Protein AF-A0A0D9AE23-F1 (afdb_monomer)

Mean predicted aligned error: 12.92 Å

pLDDT: mean 81.3, std 10.27, range [45.5, 92.69]

Structure (mmCIF, N/CA/C/O backbone):
data_AF-A0A0D9AE23-F1
#
_entry.id   AF-A0A0D9AE23-F1
#
loop_
_atom_site.group_PDB
_atom_site.id
_atom_site.type_symbol
_atom_site.label_atom_id
_atom_site.label_alt_id
_atom_site.label_comp_id
_atom_site.label_asym_id
_atom_site.label_entity_id
_atom_site.label_seq_id
_atom_site.pdbx_PDB_ins_code
_atom_site.Cartn_x
_atom_site.Cartn_y
_atom_site.Cartn_z
_atom_site.occupancy
_atom_site.B_iso_or_equiv
_atom_site.auth_seq_id
_atom_site.auth_comp_id
_atom_site.auth_asym_id
_atom_site.auth_atom_id
_atom_site.pdbx_PDB_model_num
ATOM 1 N N . MET A 1 1 ? 31.476 0.620 -28.661 1.00 50.09 1 MET A N 1
ATOM 2 C CA . MET A 1 1 ? 31.417 -0.120 -29.938 1.00 50.09 1 MET A CA 1
ATOM 3 C C . MET A 1 1 ? 31.894 -1.530 -29.654 1.00 50.09 1 MET A C 1
ATOM 5 O O . MET A 1 1 ? 33.029 -1.678 -29.214 1.00 50.09 1 MET A O 1
ATOM 9 N N . CYS A 1 2 ? 31.008 -2.525 -29.733 1.00 58.06 2 CYS A N 1
ATOM 10 C CA . CYS A 1 2 ? 31.355 -3.891 -29.354 1.00 58.06 2 CYS A CA 1
ATOM 11 C C . CYS A 1 2 ? 32.094 -4.591 -30.501 1.00 58.06 2 CYS A C 1
ATOM 13 O O . CYS A 1 2 ? 31.812 -4.333 -31.668 1.00 58.06 2 CYS A O 1
ATOM 15 N N . ILE A 1 3 ? 33.030 -5.489 -30.184 1.00 68.75 3 ILE A N 1
ATOM 16 C CA . ILE A 1 3 ? 33.860 -6.184 -31.187 1.00 68.75 3 ILE A CA 1
ATOM 17 C C . ILE A 1 3 ? 32.984 -6.945 -32.200 1.00 68.75 3 ILE A C 1
ATOM 19 O O . ILE A 1 3 ? 33.300 -6.983 -33.386 1.00 68.75 3 ILE A O 1
ATOM 23 N N . ARG A 1 4 ? 31.841 -7.487 -31.753 1.00 65.56 4 ARG A N 1
ATOM 24 C CA . ARG A 1 4 ? 30.884 -8.194 -32.618 1.00 65.56 4 ARG A CA 1
ATOM 25 C C . ARG A 1 4 ? 30.191 -7.269 -33.625 1.00 65.56 4 ARG A C 1
ATOM 27 O O . ARG A 1 4 ? 30.135 -7.635 -34.793 1.00 65.56 4 ARG A O 1
ATOM 34 N N . ASP A 1 5 ? 29.768 -6.063 -33.233 1.00 60.72 5 ASP A N 1
ATOM 35 C CA . ASP A 1 5 ? 29.151 -5.084 -34.151 1.00 60.72 5 ASP A CA 1
ATOM 36 C C . ASP A 1 5 ? 30.085 -4.775 -35.331 1.00 60.72 5 ASP A C 1
ATOM 38 O O . ASP A 1 5 ? 29.670 -4.751 -36.492 1.00 60.72 5 ASP A O 1
ATOM 42 N N . SER A 1 6 ? 31.373 -4.588 -35.031 1.00 72.06 6 SER A N 1
ATOM 43 C CA . SER A 1 6 ? 32.413 -4.299 -36.020 1.00 72.06 6 SER A CA 1
ATOM 44 C C . SER A 1 6 ? 32.659 -5.473 -36.971 1.00 72.06 6 SER A C 1
ATOM 46 O O . SER A 1 6 ? 32.818 -5.257 -38.172 1.00 72.06 6 SER A O 1
ATOM 48 N N . ILE A 1 7 ? 32.652 -6.711 -36.460 1.00 75.75 7 ILE A N 1
ATOM 49 C CA . ILE A 1 7 ? 32.845 -7.929 -37.264 1.00 75.75 7 ILE A CA 1
ATOM 50 C C . ILE A 1 7 ? 31.689 -8.115 -38.253 1.00 75.75 7 ILE A C 1
ATOM 52 O O . ILE A 1 7 ? 31.931 -8.312 -39.444 1.00 75.75 7 ILE A O 1
ATOM 56 N N . TYR A 1 8 ? 30.439 -8.000 -37.798 1.00 71.00 8 TYR A N 1
ATOM 57 C CA . TYR A 1 8 ? 29.274 -8.186 -38.670 1.00 71.00 8 TYR A CA 1
ATOM 58 C C . TYR A 1 8 ? 29.093 -7.039 -39.669 1.00 71.00 8 TYR A C 1
ATOM 60 O O . TYR A 1 8 ? 28.718 -7.276 -40.817 1.00 71.00 8 TYR A O 1
ATOM 68 N N . THR A 1 9 ? 29.451 -5.808 -39.292 1.00 69.94 9 THR A N 1
ATOM 69 C CA . THR A 1 9 ? 29.467 -4.672 -40.228 1.00 69.94 9 THR A CA 1
ATOM 70 C C . THR A 1 9 ? 30.517 -4.872 -41.327 1.00 69.94 9 THR A C 1
ATOM 72 O O . THR A 1 9 ? 30.229 -4.642 -42.502 1.00 69.94 9 THR A O 1
ATOM 75 N N . ALA A 1 10 ? 31.712 -5.362 -40.979 1.00 74.44 10 ALA A N 1
ATOM 76 C CA . ALA A 1 10 ? 32.752 -5.685 -41.955 1.00 74.44 10 ALA A CA 1
ATOM 77 C C . ALA A 1 10 ? 32.354 -6.866 -42.863 1.00 74.44 10 ALA A C 1
ATOM 7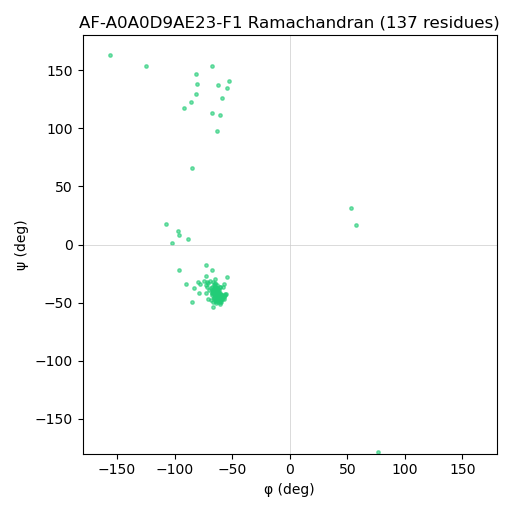9 O O . ALA A 1 10 ? 32.557 -6.808 -44.077 1.00 74.44 10 ALA A O 1
ATOM 80 N N . ALA A 1 11 ? 31.721 -7.904 -42.307 1.00 73.38 11 ALA A N 1
ATOM 81 C CA . ALA A 1 11 ? 31.209 -9.047 -43.064 1.00 73.38 11 ALA A CA 1
ATOM 82 C C . ALA A 1 11 ? 30.081 -8.653 -44.0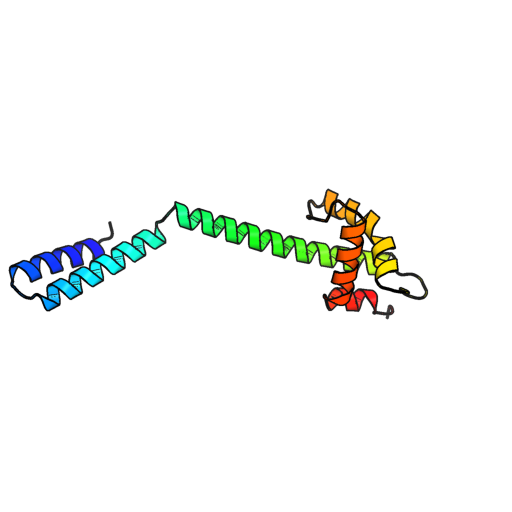37 1.00 73.38 11 ALA A C 1
ATOM 84 O O . ALA A 1 11 ? 30.040 -9.144 -45.170 1.00 73.38 11 ALA A O 1
ATOM 85 N N . ALA A 1 12 ? 29.205 -7.725 -43.640 1.00 67.56 12 ALA A N 1
ATOM 86 C CA . ALA A 1 12 ? 28.182 -7.160 -44.515 1.00 67.56 12 ALA A CA 1
ATOM 87 C C . ALA A 1 12 ? 28.816 -6.373 -45.672 1.00 67.56 12 ALA A C 1
ATOM 89 O O . ALA A 1 12 ? 28.478 -6.606 -46.830 1.00 67.56 12 ALA A O 1
ATOM 90 N N . GLN A 1 13 ? 29.792 -5.503 -45.388 1.00 74.19 13 GLN A N 1
ATOM 91 C CA . GLN A 1 13 ? 30.513 -4.742 -46.418 1.00 74.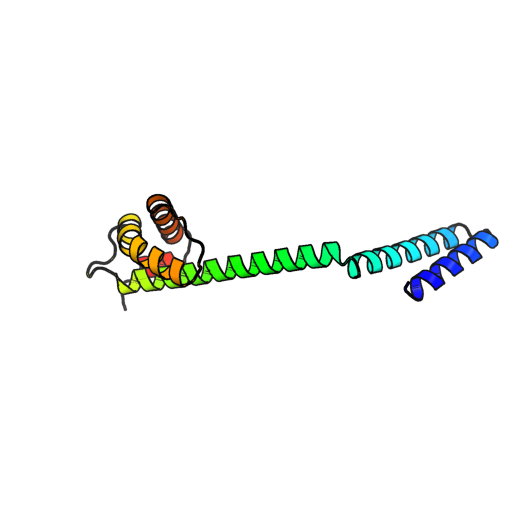19 13 GLN A CA 1
ATOM 92 C C . GLN A 1 13 ? 31.269 -5.647 -47.401 1.00 74.19 13 GLN A C 1
ATOM 94 O O . GLN A 1 13 ? 31.267 -5.383 -48.602 1.00 74.19 13 GLN A O 1
ATOM 99 N N . HIS A 1 14 ? 31.883 -6.725 -46.910 1.00 78.56 14 HIS A N 1
ATOM 100 C CA . HIS A 1 14 ? 32.523 -7.737 -47.747 1.00 78.56 14 HIS A CA 1
ATOM 101 C C . HIS A 1 14 ? 31.497 -8.453 -48.639 1.00 78.56 14 HIS A C 1
ATOM 103 O O . HIS A 1 14 ? 31.683 -8.551 -49.847 1.00 78.56 14 HIS A O 1
ATOM 109 N N . SER A 1 15 ? 30.367 -8.886 -48.079 1.00 73.06 15 SER A N 1
ATOM 110 C CA . SER A 1 15 ? 29.329 -9.613 -48.826 1.00 73.06 15 SER A CA 1
ATOM 111 C C . SER A 1 15 ? 28.630 -8.750 -49.885 1.00 73.06 15 SER A C 1
ATOM 113 O O . SER A 1 15 ? 28.281 -9.262 -50.946 1.00 73.06 15 SER A O 1
ATOM 115 N N . ILE A 1 16 ? 28.489 -7.438 -49.644 1.00 72.31 16 ILE A N 1
ATOM 116 C CA . ILE A 1 16 ? 27.987 -6.465 -50.634 1.00 72.31 16 ILE A CA 1
ATOM 117 C C . ILE A 1 16 ? 28.939 -6.361 -51.830 1.00 72.31 16 ILE A C 1
ATOM 119 O O . ILE A 1 16 ? 28.484 -6.332 -52.970 1.00 72.31 16 ILE A O 1
ATOM 123 N N . LYS A 1 17 ? 30.258 -6.341 -51.588 1.00 75.31 17 LYS A N 1
ATOM 124 C CA . LYS A 1 17 ? 31.275 -6.272 -52.652 1.00 75.31 17 LYS A CA 1
ATOM 125 C C . LYS A 1 17 ? 31.338 -7.530 -53.522 1.00 75.31 17 LYS A C 1
ATOM 127 O O . LYS A 1 17 ? 31.826 -7.451 -54.642 1.00 75.31 17 LYS A O 1
ATOM 132 N N . HIS A 1 18 ? 30.854 -8.663 -53.016 1.00 77.00 18 HIS A N 1
ATOM 133 C CA . HIS A 1 18 ? 30.856 -9.953 -53.711 1.00 77.00 18 HIS A CA 1
ATOM 134 C C . HIS A 1 18 ? 29.459 -10.389 -54.197 1.00 77.00 18 HIS A C 1
ATOM 136 O O . HIS A 1 18 ? 29.257 -11.567 -54.465 1.00 77.00 18 HIS A O 1
ATOM 142 N N . GLU A 1 19 ? 28.495 -9.462 -54.289 1.00 69.31 19 GLU A N 1
ATOM 143 C CA . GLU A 1 19 ? 27.120 -9.690 -54.785 1.00 69.31 19 GLU A CA 1
ATOM 144 C C . GLU A 1 19 ? 26.310 -10.770 -54.031 1.00 69.31 19 GLU A C 1
ATOM 146 O O . GLU A 1 19 ? 25.239 -11.194 -54.463 1.00 69.31 19 GLU A O 1
ATOM 151 N N . LEU A 1 20 ? 26.748 -11.159 -52.830 1.00 74.62 20 LEU A N 1
ATOM 152 C CA . LEU A 1 20 ? 26.050 -12.107 -51.960 1.00 74.62 20 LEU A CA 1
ATOM 153 C C . LEU A 1 20 ? 24.998 -11.370 -51.120 1.00 74.62 20 LEU A C 1
ATOM 155 O O . LEU A 1 20 ? 25.108 -11.262 -49.896 1.00 74.62 20 LEU A O 1
ATOM 159 N N . GLN A 1 21 ? 23.974 -10.837 -51.793 1.00 73.00 21 GLN A N 1
ATOM 160 C CA . GLN A 1 21 ? 22.978 -9.933 -51.204 1.00 73.00 21 GLN A CA 1
ATOM 161 C C . GLN A 1 21 ? 22.285 -10.517 -49.963 1.00 73.00 21 GLN A C 1
ATOM 163 O O . GLN A 1 21 ? 22.162 -9.826 -48.954 1.00 73.00 21 GLN A O 1
ATOM 168 N N . ASN A 1 22 ? 21.900 -11.796 -49.983 1.00 76.25 22 ASN A N 1
ATOM 169 C CA . ASN A 1 22 ? 21.243 -12.438 -48.835 1.00 76.25 22 ASN A CA 1
ATOM 170 C C . ASN A 1 22 ? 22.150 -12.487 -47.593 1.00 76.25 22 ASN A C 1
ATOM 172 O O . ASN A 1 22 ? 21.696 -12.224 -46.480 1.00 76.25 22 ASN A O 1
ATOM 176 N N . ASN A 1 23 ? 23.445 -12.747 -47.785 1.00 72.75 23 ASN A N 1
ATOM 177 C CA . ASN A 1 23 ? 24.420 -12.804 -46.694 1.00 72.75 23 ASN A CA 1
ATOM 178 C C . ASN A 1 23 ? 24.737 -11.404 -46.155 1.00 72.75 23 ASN A C 1
ATOM 180 O O . ASN A 1 23 ? 24.903 -11.223 -44.950 1.00 72.75 23 ASN A O 1
ATOM 184 N N . ALA A 1 24 ? 24.759 -10.400 -47.035 1.00 71.69 24 ALA A N 1
ATOM 185 C CA . ALA A 1 24 ? 24.892 -9.004 -46.641 1.00 71.69 24 ALA A CA 1
ATOM 186 C C . ALA A 1 24 ? 23.720 -8.535 -45.767 1.00 71.69 24 ALA A C 1
ATOM 188 O O . ALA A 1 24 ? 23.941 -7.911 -44.729 1.00 71.69 24 ALA A O 1
ATOM 189 N N . TRP A 1 25 ? 22.482 -8.862 -46.154 1.00 74.75 25 TRP A N 1
ATOM 190 C CA . TRP A 1 25 ? 21.291 -8.520 -45.375 1.00 74.75 25 TRP A CA 1
ATOM 191 C C . TRP A 1 25 ? 21.274 -9.207 -44.010 1.00 74.75 25 TRP A C 1
ATOM 193 O O . TRP A 1 25 ? 21.001 -8.544 -43.009 1.00 74.75 25 TRP A O 1
ATOM 203 N N . ALA A 1 26 ? 21.621 -10.496 -43.956 1.00 79.75 26 ALA A N 1
ATOM 204 C CA . ALA A 1 26 ? 21.714 -11.243 -42.704 1.00 79.75 26 ALA A CA 1
ATOM 205 C C . ALA A 1 26 ? 22.753 -10.630 -41.746 1.00 79.75 26 ALA A C 1
ATOM 207 O O . ALA A 1 26 ? 22.424 -10.310 -40.604 1.00 79.75 26 ALA A O 1
ATOM 208 N N . ALA A 1 27 ? 23.969 -10.361 -42.230 1.00 75.25 27 ALA A N 1
ATOM 209 C CA . ALA A 1 27 ? 25.026 -9.752 -41.421 1.00 75.25 27 ALA A CA 1
ATOM 210 C C . ALA A 1 27 ? 24.664 -8.330 -40.942 1.00 75.25 27 ALA A C 1
ATOM 212 O O . ALA A 1 27 ? 24.991 -7.939 -39.822 1.00 75.25 27 ALA A O 1
ATOM 213 N N . LEU A 1 28 ? 23.946 -7.552 -41.758 1.00 79.19 28 LEU A N 1
ATOM 214 C CA . LEU A 1 28 ? 23.506 -6.201 -41.400 1.00 79.19 28 LEU A CA 1
ATOM 215 C C . LEU A 1 28 ? 22.384 -6.207 -40.348 1.00 79.19 28 LEU A C 1
ATOM 217 O O . LEU A 1 28 ? 22.366 -5.349 -39.464 1.00 79.19 28 LEU A O 1
ATOM 221 N N . LEU A 1 29 ? 21.466 -7.176 -40.414 1.00 80.38 29 LEU A N 1
ATOM 222 C CA . LEU A 1 29 ? 20.460 -7.422 -39.373 1.00 80.38 29 LEU A CA 1
ATOM 223 C C . LEU A 1 29 ? 21.118 -7.788 -38.040 1.00 80.38 29 LEU A C 1
ATOM 225 O O . LEU A 1 29 ? 20.754 -7.231 -37.005 1.00 80.38 29 LEU A O 1
ATOM 229 N N . GLU A 1 30 ? 22.117 -8.667 -38.072 1.00 76.25 30 GLU A N 1
ATOM 230 C CA . GLU A 1 30 ? 22.837 -9.119 -36.880 1.00 76.25 30 GLU A CA 1
ATOM 231 C C . GLU A 1 30 ? 23.650 -7.979 -36.241 1.00 76.25 30 GLU A C 1
ATOM 233 O O . GLU A 1 30 ? 23.571 -7.759 -35.031 1.00 76.25 30 GLU A O 1
ATOM 238 N N . ALA A 1 31 ? 24.315 -7.147 -3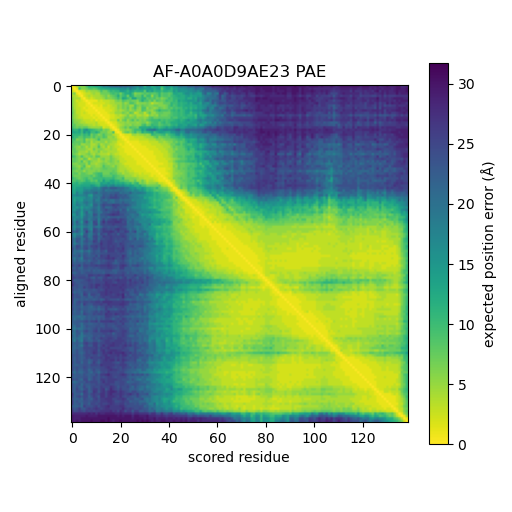7.052 1.00 77.56 31 ALA A N 1
ATOM 239 C CA . ALA A 1 31 ? 24.983 -5.930 -36.585 1.00 77.56 31 ALA A CA 1
ATOM 240 C C . ALA A 1 31 ? 24.005 -4.929 -35.941 1.00 77.56 31 ALA A C 1
ATOM 242 O O . ALA A 1 31 ? 24.289 -4.368 -34.883 1.00 77.56 31 ALA A O 1
ATOM 243 N N . LYS A 1 32 ? 22.826 -4.716 -36.545 1.00 77.31 32 LYS A N 1
ATOM 244 C CA . LYS A 1 32 ? 21.790 -3.836 -35.976 1.00 77.31 32 LYS A CA 1
ATOM 245 C C . LYS A 1 32 ? 21.221 -4.379 -34.670 1.00 77.31 32 LYS A C 1
ATOM 247 O O . LYS A 1 32 ? 20.961 -3.594 -33.761 1.00 77.31 32 LYS A O 1
ATOM 252 N N . HIS A 1 33 ? 21.030 -5.692 -34.573 1.00 79.56 33 HIS A N 1
ATOM 253 C CA . HIS A 1 33 ? 20.545 -6.338 -33.360 1.00 79.56 33 HIS A CA 1
ATOM 254 C C . HIS A 1 33 ? 21.504 -6.107 -32.189 1.00 79.56 33 HIS A C 1
ATOM 256 O O . HIS A 1 33 ? 21.079 -5.620 -31.141 1.00 79.56 33 HIS A O 1
ATOM 262 N N . TYR A 1 34 ? 22.798 -6.380 -32.376 1.00 76.19 34 TYR A N 1
ATOM 263 C CA . TYR A 1 34 ? 23.787 -6.177 -31.320 1.00 76.19 34 TYR A CA 1
ATOM 264 C C . TYR A 1 34 ? 23.993 -4.698 -30.980 1.00 76.19 34 TYR A C 1
ATOM 266 O O . TYR A 1 34 ? 24.066 -4.358 -29.797 1.00 76.19 34 TYR A O 1
ATOM 274 N N . LEU A 1 35 ? 23.948 -3.804 -31.973 1.00 76.81 35 LEU A N 1
ATOM 275 C CA . LEU A 1 35 ? 23.974 -2.362 -31.736 1.00 76.81 35 LEU A CA 1
ATOM 276 C C . LEU A 1 35 ? 22.783 -1.905 -30.881 1.00 76.81 35 LEU A C 1
ATOM 278 O O . LEU A 1 35 ? 22.971 -1.159 -29.923 1.00 76.81 35 LEU A O 1
ATOM 282 N N . ALA A 1 36 ? 21.566 -2.360 -31.195 1.00 73.12 36 ALA A N 1
ATOM 283 C CA . ALA A 1 36 ? 20.360 -2.022 -30.440 1.00 73.12 36 ALA A CA 1
ATOM 284 C C . ALA A 1 36 ? 20.369 -2.633 -29.032 1.00 73.12 36 ALA A C 1
ATOM 286 O O . ALA A 1 36 ? 19.988 -1.968 -28.072 1.00 73.12 36 ALA A O 1
ATOM 287 N N . TYR A 1 37 ? 20.848 -3.869 -28.889 1.00 75.88 37 TYR A N 1
ATOM 288 C CA . TYR A 1 37 ? 21.011 -4.536 -27.599 1.00 75.88 37 TYR A CA 1
ATOM 289 C C . TYR A 1 37 ? 22.007 -3.787 -26.706 1.00 75.88 37 TYR A C 1
ATOM 291 O O . TYR A 1 37 ? 21.707 -3.484 -25.552 1.00 75.88 37 TYR A O 1
ATOM 299 N N . HIS A 1 38 ? 23.164 -3.401 -27.250 1.00 69.94 38 HIS A N 1
ATOM 300 C CA . HIS A 1 38 ? 24.135 -2.584 -26.530 1.00 69.94 38 HIS A CA 1
ATOM 301 C C . HIS A 1 38 ? 23.601 -1.191 -26.222 1.00 69.94 38 HIS A C 1
ATOM 303 O O . HIS A 1 38 ? 23.788 -0.723 -25.102 1.00 69.94 38 HIS A O 1
ATOM 309 N N . ALA A 1 39 ? 22.914 -0.542 -27.162 1.00 70.25 39 ALA A N 1
ATOM 310 C CA . ALA A 1 39 ? 22.279 0.747 -26.919 1.00 70.25 39 ALA A CA 1
ATOM 311 C C . ALA A 1 39 ? 21.234 0.649 -25.799 1.00 70.25 39 ALA A C 1
ATOM 313 O O . ALA A 1 39 ? 21.246 1.482 -24.906 1.00 70.25 39 ALA A O 1
ATOM 314 N N . GLY A 1 40 ? 20.406 -0.399 -25.772 1.00 66.38 40 GLY A N 1
ATOM 315 C CA . GLY A 1 40 ? 19.432 -0.638 -24.703 1.00 66.38 40 GLY A CA 1
ATOM 316 C C . GLY A 1 40 ? 20.070 -0.938 -23.343 1.00 66.38 40 GLY A C 1
ATOM 317 O O . GLY A 1 40 ? 19.589 -0.453 -22.323 1.00 66.38 40 GLY A O 1
ATOM 318 N N . LEU A 1 41 ? 21.179 -1.685 -23.316 1.00 65.81 41 LEU A N 1
ATO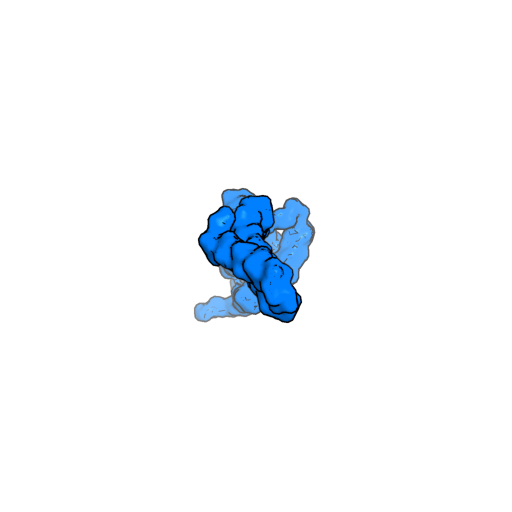M 319 C CA . LEU A 1 41 ? 21.935 -1.969 -22.088 1.00 65.81 41 LEU A CA 1
ATOM 320 C C . LEU A 1 41 ? 22.707 -0.760 -21.558 1.00 65.81 41 LEU A C 1
ATOM 322 O O . LEU A 1 41 ? 22.921 -0.640 -20.355 1.00 65.81 41 LEU A O 1
ATOM 326 N N . THR A 1 42 ? 23.174 0.105 -22.455 1.00 65.69 42 THR A N 1
ATOM 327 C CA . THR A 1 42 ? 24.014 1.254 -22.106 1.00 65.69 42 THR A CA 1
ATOM 328 C C . THR A 1 42 ? 23.252 2.566 -22.084 1.00 65.69 42 THR A C 1
ATOM 330 O O . THR A 1 42 ? 23.880 3.573 -21.780 1.00 65.69 42 THR A O 1
ATOM 333 N N . ASP A 1 43 ? 21.937 2.571 -22.350 1.00 64.19 43 ASP A N 1
ATOM 334 C CA . ASP A 1 43 ? 21.092 3.763 -22.290 1.00 64.19 43 ASP A CA 1
ATOM 335 C C . ASP A 1 43 ? 21.055 4.301 -20.850 1.00 64.19 43 ASP A C 1
ATOM 337 O O . ASP A 1 43 ? 20.266 3.840 -20.012 1.00 64.19 43 ASP A O 1
ATOM 341 N N . PRO A 1 44 ? 21.875 5.315 -20.522 1.00 60.66 44 PRO A N 1
ATOM 342 C CA . PRO A 1 44 ? 22.021 5.773 -19.150 1.00 60.66 44 PRO A CA 1
ATOM 343 C C . PRO A 1 44 ? 20.776 6.542 -18.699 1.00 60.66 44 PRO A C 1
ATOM 345 O O . PRO A 1 44 ? 20.581 6.769 -17.503 1.00 60.66 44 PRO A O 1
ATOM 348 N N . ILE A 1 45 ? 19.951 6.994 -19.649 1.00 61.78 45 ILE A N 1
ATOM 349 C CA . ILE A 1 45 ? 18.778 7.827 -19.413 1.00 61.78 45 ILE A CA 1
ATOM 350 C C . ILE A 1 45 ? 17.598 6.927 -19.056 1.00 61.78 45 ILE A C 1
ATOM 352 O O . ILE A 1 45 ? 16.939 7.153 -18.036 1.00 61.78 45 ILE A O 1
ATOM 356 N N . ASN A 1 46 ? 17.353 5.886 -19.850 1.00 61.50 46 ASN A N 1
ATOM 357 C CA . ASN A 1 46 ? 16.257 4.954 -19.600 1.00 61.50 46 ASN A CA 1
ATOM 358 C C . ASN A 1 46 ? 16.554 3.998 -18.437 1.00 61.50 46 ASN A C 1
ATOM 360 O O . ASN A 1 46 ? 15.640 3.695 -17.662 1.00 61.50 46 ASN A O 1
ATOM 364 N N . HIS A 1 47 ? 17.819 3.625 -18.212 1.00 65.12 47 HIS A N 1
ATOM 365 C CA . HIS A 1 47 ? 18.211 2.831 -17.043 1.00 65.12 47 HIS A CA 1
ATOM 366 C C . HIS A 1 47 ? 17.922 3.575 -15.730 1.00 65.12 47 HIS A C 1
ATOM 368 O O . HIS A 1 47 ? 17.207 3.066 -14.868 1.00 65.12 47 HIS A O 1
ATOM 374 N N . LYS A 1 48 ? 18.348 4.843 -15.615 1.00 68.12 48 LYS A N 1
ATOM 375 C CA . LYS A 1 48 ? 18.095 5.670 -14.419 1.00 68.12 48 LYS A CA 1
ATOM 376 C C . LYS A 1 48 ? 16.608 5.920 -14.170 1.00 68.12 48 LYS A C 1
ATOM 378 O O . LYS A 1 48 ? 16.180 5.966 -13.018 1.00 68.12 48 LYS A O 1
ATOM 383 N N . LYS A 1 49 ? 15.806 6.110 -15.225 1.00 73.00 49 LYS A N 1
ATOM 384 C CA . LYS A 1 49 ? 14.343 6.242 -15.093 1.00 73.00 49 LYS A CA 1
ATOM 385 C C . LYS A 1 49 ? 13.723 4.957 -14.546 1.00 73.00 49 LYS A C 1
ATOM 387 O O . LYS A 1 49 ? 12.920 5.023 -13.618 1.00 73.00 49 LYS A O 1
ATOM 392 N N . THR A 1 50 ? 14.141 3.810 -15.075 1.00 73.06 50 THR A N 1
ATOM 393 C CA . THR A 1 50 ? 13.649 2.493 -14.653 1.00 73.06 50 THR A CA 1
ATOM 394 C C . THR A 1 50 ? 14.046 2.185 -13.211 1.00 73.06 50 THR A C 1
ATOM 396 O O . THR A 1 50 ? 13.192 1.813 -12.411 1.00 73.06 50 THR A O 1
ATOM 399 N N . GLU A 1 51 ? 15.298 2.432 -12.824 1.00 76.25 51 GLU A N 1
ATOM 400 C CA . GLU A 1 51 ? 15.768 2.270 -11.442 1.00 76.25 51 GLU A CA 1
ATOM 401 C C . GLU A 1 51 ? 15.008 3.163 -10.456 1.00 76.25 51 GLU A C 1
ATOM 403 O O . GLU A 1 51 ? 14.611 2.711 -9.381 1.00 76.25 51 GLU A O 1
ATOM 408 N N . ARG A 1 52 ? 14.758 4.431 -10.813 1.00 74.88 52 ARG A N 1
ATOM 409 C CA . ARG A 1 52 ? 13.962 5.347 -9.979 1.00 74.88 52 ARG A CA 1
ATOM 410 C C . ARG A 1 52 ? 12.526 4.859 -9.824 1.00 74.88 52 ARG A C 1
ATOM 412 O O . ARG A 1 52 ? 12.006 4.882 -8.710 1.00 74.88 52 ARG A O 1
ATOM 419 N N . ALA A 1 53 ? 11.907 4.390 -10.907 1.00 78.44 53 ALA A N 1
ATOM 420 C CA . ALA A 1 53 ? 10.563 3.820 -10.868 1.00 78.44 53 ALA A CA 1
ATOM 421 C C . ALA A 1 53 ? 10.512 2.563 -9.982 1.00 78.44 53 ALA A C 1
ATOM 423 O O . ALA A 1 53 ? 9.635 2.449 -9.128 1.00 78.44 53 ALA A O 1
ATOM 424 N N . GLN A 1 54 ? 11.494 1.665 -10.107 1.00 81.31 54 GLN A N 1
ATOM 425 C CA . GLN A 1 54 ? 11.613 0.479 -9.255 1.00 81.31 54 GLN A CA 1
ATOM 426 C C . GLN A 1 54 ? 11.816 0.848 -7.782 1.00 81.31 54 GLN A C 1
ATOM 428 O O . GLN A 1 54 ? 11.160 0.275 -6.913 1.00 81.31 54 GLN A O 1
ATOM 433 N N . LYS A 1 55 ? 12.681 1.826 -7.485 1.00 84.75 55 LYS A N 1
ATOM 434 C CA . LYS A 1 55 ? 12.908 2.312 -6.117 1.00 84.75 55 LYS A CA 1
ATOM 435 C C . LYS A 1 55 ? 11.630 2.901 -5.515 1.00 84.75 55 LYS A C 1
ATOM 437 O O . LYS A 1 55 ? 11.286 2.560 -4.388 1.00 84.75 55 LYS A O 1
ATOM 442 N N . GLY A 1 56 ? 10.905 3.725 -6.273 1.00 83.19 56 GLY A N 1
ATOM 443 C CA . GLY A 1 56 ? 9.623 4.290 -5.845 1.00 83.19 56 GLY A CA 1
ATOM 444 C C . GLY A 1 56 ? 8.556 3.218 -5.606 1.00 83.19 56 GLY A C 1
ATOM 445 O O . GLY A 1 56 ? 7.867 3.254 -4.590 1.00 83.19 56 GLY A O 1
ATOM 446 N N . GLY A 1 57 ? 8.466 2.222 -6.493 1.00 85.50 57 GLY A N 1
ATOM 447 C CA . GLY A 1 57 ? 7.556 1.086 -6.338 1.00 85.50 57 GLY A CA 1
ATOM 448 C C . GLY A 1 57 ? 7.854 0.255 -5.089 1.00 85.50 57 GLY A C 1
ATOM 449 O O . GLY A 1 57 ? 6.943 -0.033 -4.315 1.00 85.50 57 GLY A O 1
ATOM 450 N N . ARG A 1 58 ? 9.133 -0.062 -4.843 1.00 87.56 58 ARG A N 1
ATOM 451 C CA . ARG A 1 58 ? 9.571 -0.774 -3.630 1.00 87.56 58 ARG A CA 1
ATOM 452 C C . ARG A 1 58 ? 9.261 0.017 -2.363 1.00 87.56 58 ARG A C 1
ATOM 454 O O . ARG A 1 58 ? 8.708 -0.552 -1.429 1.00 87.56 58 ARG A O 1
ATOM 461 N N . GLN A 1 59 ? 9.548 1.320 -2.349 1.00 88.38 59 GLN A N 1
ATOM 462 C CA . GLN A 1 59 ? 9.226 2.172 -1.202 1.00 88.38 59 GLN A CA 1
ATOM 463 C C . GLN A 1 59 ? 7.717 2.217 -0.944 1.00 88.38 59 GLN A C 1
ATOM 465 O O . GLN A 1 59 ? 7.285 2.116 0.197 1.00 88.38 59 GLN A O 1
ATOM 470 N N . LYS A 1 60 ? 6.898 2.322 -1.996 1.00 85.81 60 LYS A N 1
ATOM 471 C CA . LYS A 1 60 ? 5.437 2.324 -1.861 1.00 85.81 60 LYS A CA 1
ATOM 472 C C . LYS A 1 60 ? 4.920 1.014 -1.262 1.00 85.81 60 LYS A C 1
ATOM 474 O O . LYS A 1 60 ? 4.050 1.057 -0.398 1.00 85.81 60 LYS A O 1
ATOM 479 N N . ALA A 1 61 ? 5.458 -0.125 -1.699 1.00 87.50 61 ALA A N 1
ATOM 480 C CA . ALA A 1 61 ? 5.110 -1.429 -1.140 1.00 87.50 61 ALA A CA 1
ATOM 481 C C . ALA A 1 61 ? 5.527 -1.545 0.335 1.00 87.50 61 ALA A C 1
ATOM 483 O O . ALA A 1 61 ? 4.733 -1.981 1.161 1.00 87.50 61 ALA A O 1
ATOM 484 N N . GLN A 1 62 ? 6.733 -1.084 0.678 1.00 90.75 62 GLN A N 1
ATOM 485 C CA . GLN A 1 62 ? 7.217 -1.072 2.058 1.00 90.75 62 GLN A CA 1
ATOM 486 C C . GLN A 1 62 ? 6.333 -0.203 2.964 1.00 90.75 62 GLN A C 1
ATOM 488 O O . GLN A 1 62 ? 5.889 -0.664 4.011 1.00 90.75 62 GLN A O 1
ATOM 493 N N . ASN A 1 63 ? 6.003 1.014 2.525 1.00 89.31 63 ASN A N 1
ATOM 494 C CA . ASN A 1 63 ? 5.130 1.923 3.267 1.00 89.31 63 ASN A CA 1
ATOM 495 C C . ASN A 1 63 ? 3.732 1.322 3.492 1.00 89.31 63 ASN A C 1
ATOM 497 O O . ASN A 1 63 ? 3.130 1.550 4.538 1.00 89.31 63 ASN A O 1
ATOM 501 N N . ALA A 1 64 ? 3.204 0.568 2.521 1.00 87.62 64 ALA A N 1
ATOM 502 C CA . ALA A 1 64 ? 1.925 -0.123 2.671 1.00 87.62 64 ALA A CA 1
ATOM 503 C C . ALA A 1 64 ? 1.999 -1.218 3.747 1.00 87.62 64 ALA A C 1
ATOM 505 O O . ALA A 1 64 ? 1.149 -1.253 4.632 1.00 87.62 64 ALA A O 1
ATOM 506 N N . LEU A 1 65 ? 3.052 -2.041 3.733 1.00 89.94 65 LEU A N 1
ATOM 507 C CA . LEU A 1 65 ? 3.268 -3.084 4.742 1.00 89.94 65 LEU A CA 1
ATOM 508 C C . LEU A 1 65 ? 3.456 -2.509 6.152 1.00 89.94 65 LEU A C 1
ATOM 510 O O . LEU A 1 65 ? 2.964 -3.070 7.129 1.00 89.94 65 LEU A O 1
ATOM 514 N N . GLU A 1 66 ? 4.181 -1.399 6.279 1.00 90.69 66 GLU A N 1
ATOM 515 C CA . GLU A 1 66 ? 4.373 -0.721 7.565 1.00 90.69 66 GLU A CA 1
ATOM 516 C C . GLU A 1 66 ? 3.071 -0.119 8.088 1.00 90.69 66 GLU A C 1
ATOM 518 O O . GLU A 1 66 ? 2.749 -0.288 9.266 1.00 90.69 66 GLU A O 1
ATOM 523 N N . LEU A 1 67 ? 2.281 0.503 7.209 1.00 89.75 67 LEU A N 1
ATOM 524 C CA . LEU A 1 67 ? 0.957 1.007 7.556 1.00 89.75 67 LEU A CA 1
ATOM 525 C C . LEU A 1 67 ? 0.048 -0.124 8.054 1.00 89.75 67 LEU A C 1
ATOM 527 O O . LEU A 1 67 ? -0.581 0.019 9.096 1.00 89.75 67 LEU A O 1
ATOM 531 N N . GLU A 1 68 ? 0.009 -1.257 7.355 1.00 90.81 68 GLU A N 1
ATOM 532 C CA . GLU A 1 68 ? -0.790 -2.422 7.754 1.00 90.81 68 GLU A CA 1
ATOM 533 C C . GLU A 1 68 ? -0.396 -2.942 9.140 1.00 90.81 68 GLU A C 1
ATOM 535 O O . GLU A 1 68 ? -1.258 -3.143 9.999 1.00 90.81 68 GLU A O 1
ATOM 540 N N . LYS A 1 69 ? 0.908 -3.089 9.404 1.00 91.25 69 LYS A N 1
ATOM 541 C CA . LYS A 1 69 ? 1.412 -3.507 10.722 1.00 91.25 69 LYS A CA 1
ATOM 542 C C . LYS A 1 69 ? 1.018 -2.533 11.828 1.00 91.25 69 LYS A C 1
ATOM 544 O O . LYS A 1 69 ? 0.633 -2.969 12.915 1.00 91.25 69 LYS A O 1
ATOM 549 N N . LEU A 1 70 ? 1.099 -1.229 11.566 1.00 91.00 70 LEU A N 1
ATOM 550 C CA . LEU A 1 70 ? 0.687 -0.198 12.519 1.00 91.00 70 LEU A CA 1
ATOM 551 C C . LEU A 1 70 ? -0.812 -0.269 12.811 1.00 91.00 70 LEU A C 1
ATOM 553 O O . LEU A 1 70 ? -1.203 -0.238 13.977 1.00 91.00 70 LEU A O 1
ATOM 557 N N . VAL A 1 71 ? -1.644 -0.427 11.778 1.00 91.69 71 VAL A N 1
ATOM 558 C CA . VAL A 1 71 ? -3.099 -0.577 11.931 1.00 91.69 71 VAL A CA 1
ATOM 559 C C . VAL A 1 71 ? -3.425 -1.800 12.784 1.00 91.69 71 VAL A C 1
ATOM 561 O O . VAL A 1 71 ? -4.164 -1.673 13.756 1.00 91.69 71 VAL A O 1
ATOM 564 N N . ILE A 1 72 ? -2.836 -2.959 12.476 1.00 91.75 72 ILE A N 1
ATOM 565 C CA . ILE A 1 72 ? -3.024 -4.196 13.250 1.00 91.75 72 ILE A CA 1
ATOM 566 C C . ILE A 1 72 ? -2.631 -3.980 14.716 1.00 91.75 72 ILE A C 1
ATOM 568 O O . ILE A 1 72 ? -3.392 -4.310 15.623 1.00 91.75 72 ILE A O 1
ATOM 572 N N . THR A 1 73 ? -1.472 -3.365 14.956 1.00 91.19 73 THR A N 1
ATOM 573 C CA . THR A 1 73 ? -0.969 -3.107 16.312 1.00 91.19 73 THR A CA 1
ATOM 574 C C . THR A 1 73 ? -1.916 -2.200 17.100 1.00 91.19 73 THR A C 1
ATOM 576 O O . THR A 1 73 ? -2.215 -2.477 18.262 1.00 91.19 73 THR A O 1
ATOM 579 N N . LEU A 1 74 ? -2.424 -1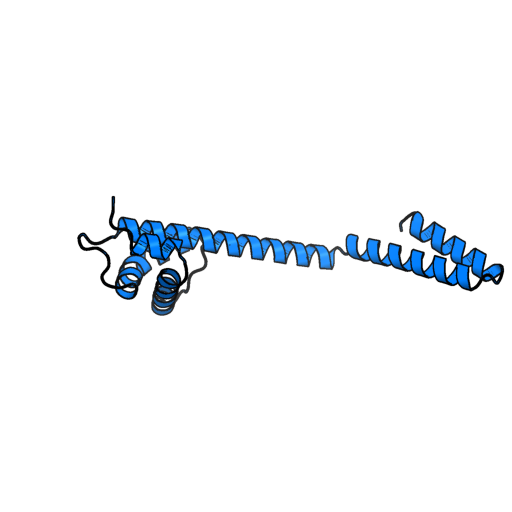.131 16.479 1.00 91.06 74 LEU A N 1
ATOM 580 C CA . LEU A 1 74 ? -3.354 -0.203 17.123 1.00 91.06 74 LEU A CA 1
ATOM 581 C C . LEU A 1 74 ? -4.731 -0.829 17.365 1.00 91.06 74 LEU A C 1
ATOM 583 O O . LEU A 1 74 ? -5.308 -0.608 18.431 1.00 91.06 74 LEU A O 1
ATOM 587 N N . LEU A 1 75 ? -5.236 -1.635 16.427 1.00 89.75 75 LEU A N 1
ATOM 588 C CA . LEU A 1 75 ? -6.498 -2.362 16.583 1.00 89.75 75 LEU A CA 1
ATOM 589 C C . LEU A 1 75 ? -6.451 -3.349 17.750 1.00 89.75 75 LEU A C 1
ATOM 591 O O . LEU A 1 75 ? -7.428 -3.440 18.495 1.00 89.75 75 LEU A O 1
ATOM 595 N N . SER A 1 76 ? -5.325 -4.040 17.940 1.00 88.12 76 SER A N 1
ATOM 596 C CA . SER A 1 76 ? -5.127 -4.934 19.084 1.00 88.12 76 SER A CA 1
ATOM 597 C C . SER A 1 76 ? -4.959 -4.152 20.390 1.00 88.12 76 SER A C 1
ATOM 599 O O . SER A 1 76 ? -5.642 -4.433 21.370 1.00 88.12 76 SER A O 1
ATOM 601 N N . LYS A 1 77 ? -4.115 -3.110 20.405 1.00 88.50 77 LYS A N 1
ATOM 602 C CA . LYS A 1 77 ? -3.817 -2.310 21.609 1.00 88.50 77 LYS A CA 1
ATOM 603 C C . LYS A 1 77 ? -5.043 -1.578 22.166 1.00 88.50 77 LYS A C 1
ATOM 605 O O . LYS A 1 77 ? -5.187 -1.463 23.380 1.00 88.50 77 LYS A O 1
ATOM 610 N N . LYS A 1 78 ? -5.904 -1.045 21.295 1.00 87.62 78 LYS A N 1
ATOM 611 C CA . LYS A 1 78 ? -7.096 -0.267 21.680 1.00 87.62 78 LYS A CA 1
ATOM 612 C C . LYS A 1 78 ? -8.385 -1.087 21.702 1.00 87.62 78 LYS A C 1
ATOM 614 O O . LYS A 1 78 ? -9.467 -0.507 21.799 1.00 87.62 78 LYS A O 1
ATOM 619 N N . ARG A 1 79 ? -8.294 -2.417 21.616 1.00 84.62 79 ARG A N 1
ATOM 620 C CA . ARG A 1 79 ? -9.470 -3.284 21.549 1.00 84.62 79 ARG A CA 1
ATOM 621 C C . ARG A 1 79 ? -10.364 -3.088 22.788 1.00 84.62 79 ARG A C 1
ATOM 623 O O . ARG A 1 79 ? -9.893 -3.224 23.919 1.00 84.62 79 ARG A O 1
ATOM 630 N N . PRO A 1 80 ? -11.665 -2.797 22.618 1.00 86.25 80 PRO A N 1
ATOM 631 C CA . PRO A 1 80 ? -12.597 -2.739 23.738 1.00 86.25 80 PRO A CA 1
ATOM 632 C C . PRO A 1 80 ? -12.802 -4.132 24.347 1.00 86.25 80 PRO A C 1
ATOM 634 O O . PRO A 1 80 ? -12.766 -5.133 23.635 1.00 86.25 80 PRO A O 1
ATOM 637 N N . LYS A 1 81 ? -13.149 -4.214 25.640 1.00 81.81 81 LYS A N 1
ATOM 638 C CA . LYS A 1 81 ? -13.420 -5.498 26.331 1.00 81.81 81 LYS A CA 1
ATOM 639 C C . LYS A 1 81 ? -14.482 -6.376 25.650 1.00 81.81 81 LYS A C 1
ATOM 641 O O . LYS A 1 81 ? -14.461 -7.587 25.809 1.00 81.81 81 LYS A O 1
ATOM 646 N N . LYS A 1 82 ? -15.432 -5.772 24.928 1.00 83.38 82 LYS A N 1
ATOM 647 C CA . LYS A 1 82 ? -16.493 -6.477 24.182 1.00 83.38 82 LYS A CA 1
ATOM 648 C C . LYS A 1 82 ? -16.158 -6.681 22.696 1.00 83.38 82 LYS A C 1
ATOM 650 O O . LYS A 1 82 ? -17.028 -7.091 21.938 1.00 83.38 82 LYS A O 1
ATOM 655 N N . GLY A 1 83 ? -14.929 -6.378 22.279 1.00 85.06 83 GLY A N 1
ATOM 656 C CA . GLY A 1 83 ? -14.546 -6.296 20.873 1.00 85.06 83 GLY A CA 1
ATOM 657 C C . GLY A 1 83 ? -15.026 -5.010 20.197 1.00 85.06 83 GLY A C 1
ATOM 658 O O . GLY A 1 83 ? -15.619 -4.127 20.825 1.00 85.06 83 GLY A O 1
ATOM 659 N N . TRP A 1 84 ? -14.728 -4.897 18.905 1.00 88.31 84 TRP A N 1
ATOM 660 C CA . TRP A 1 84 ? -15.134 -3.766 18.078 1.00 88.31 84 TRP A CA 1
ATOM 661 C C . TRP A 1 84 ? -16.586 -3.914 17.618 1.00 88.31 84 TRP A C 1
ATOM 663 O O . TRP A 1 84 ? -17.016 -4.994 17.226 1.00 88.31 84 TRP A O 1
ATOM 673 N N . ARG A 1 85 ? -17.352 -2.818 17.656 1.00 85.25 85 ARG A N 1
ATOM 674 C CA . ARG A 1 85 ? -18.764 -2.823 17.240 1.00 85.25 85 ARG A CA 1
ATOM 675 C C . ARG A 1 85 ? -18.919 -2.791 15.722 1.00 85.25 85 ARG A C 1
ATOM 677 O O . ARG A 1 85 ? -19.798 -3.449 15.178 1.00 85.25 85 ARG A O 1
ATOM 684 N N . ASN A 1 86 ? -18.107 -1.977 15.059 1.00 89.56 86 ASN A N 1
ATOM 685 C CA . ASN A 1 86 ? -18.060 -1.836 13.611 1.00 89.56 86 ASN A CA 1
ATOM 686 C C . ASN A 1 86 ? -16.669 -1.304 13.204 1.00 89.56 86 ASN A C 1
ATOM 688 O O . ASN A 1 86 ? -15.917 -0.786 14.037 1.00 89.56 86 ASN A O 1
ATOM 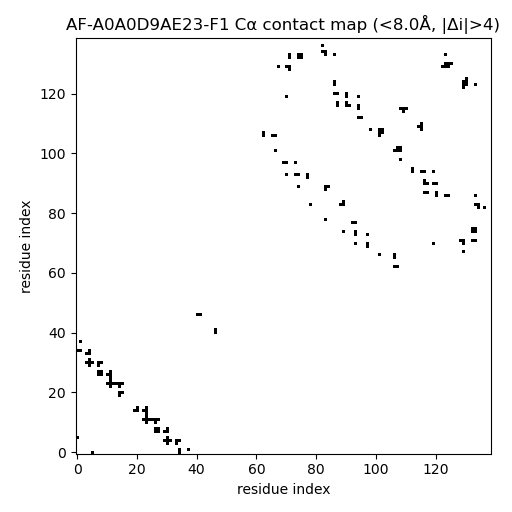692 N N . ALA A 1 87 ? -16.325 -1.446 11.923 1.00 88.50 87 ALA A N 1
ATOM 693 C CA . ALA A 1 87 ? -15.036 -1.001 11.391 1.00 88.50 87 ALA A CA 1
ATOM 694 C C . ALA A 1 87 ? -14.861 0.528 11.447 1.00 88.50 87 ALA A C 1
ATOM 696 O O . ALA A 1 87 ? -13.744 1.008 11.617 1.00 88.50 87 ALA A O 1
ATOM 697 N N . TYR A 1 88 ? -15.954 1.288 11.350 1.00 90.62 88 TYR A N 1
ATOM 698 C CA . TYR A 1 88 ? -15.932 2.752 11.365 1.00 90.62 88 TYR A CA 1
ATOM 699 C C . TYR A 1 88 ? -15.525 3.320 12.735 1.00 90.62 88 TYR A C 1
ATOM 701 O O . TYR A 1 88 ? -14.626 4.150 12.826 1.00 90.62 88 TYR A O 1
ATOM 709 N N . ASP A 1 89 ? -16.121 2.822 13.816 1.00 88.69 89 ASP A N 1
ATOM 710 C CA . ASP A 1 89 ? -15.828 3.181 15.204 1.00 88.69 89 ASP A CA 1
ATOM 711 C C . ASP A 1 89 ? -14.397 2.774 15.573 1.00 88.69 89 ASP A C 1
ATOM 713 O O . ASP A 1 89 ? -13.704 3.500 16.291 1.00 88.69 89 ASP A O 1
ATOM 717 N N . ALA A 1 90 ? -13.941 1.622 15.068 1.00 90.12 90 ALA A N 1
ATOM 718 C CA . ALA A 1 90 ? -12.561 1.178 15.220 1.00 90.12 90 ALA A CA 1
ATOM 719 C C . ALA A 1 90 ? -11.594 2.135 14.511 1.00 90.12 90 ALA A C 1
ATOM 721 O O . ALA A 1 90 ? -10.661 2.638 15.139 1.00 90.12 90 ALA A O 1
ATOM 722 N N . ALA A 1 91 ? -11.864 2.456 13.241 1.00 90.38 91 ALA A N 1
ATOM 723 C CA . ALA A 1 91 ? -11.092 3.413 12.456 1.00 90.38 91 ALA A CA 1
ATOM 724 C C . ALA A 1 91 ? -11.048 4.794 13.128 1.00 90.38 91 ALA A C 1
ATOM 726 O O . ALA A 1 91 ? -9.972 5.370 13.261 1.00 90.38 91 ALA A O 1
ATOM 727 N N . HIS A 1 92 ? -12.177 5.293 13.635 1.00 92.44 92 HIS A N 1
ATOM 728 C CA . HIS A 1 92 ? -12.255 6.585 14.316 1.00 92.44 92 HIS A CA 1
ATOM 729 C C . HIS A 1 92 ? -11.410 6.627 15.601 1.00 92.44 92 HIS A C 1
ATOM 731 O O . HIS A 1 92 ? -10.716 7.609 15.860 1.00 92.44 92 HIS A O 1
ATOM 737 N N . ASN A 1 93 ? -11.395 5.539 16.380 1.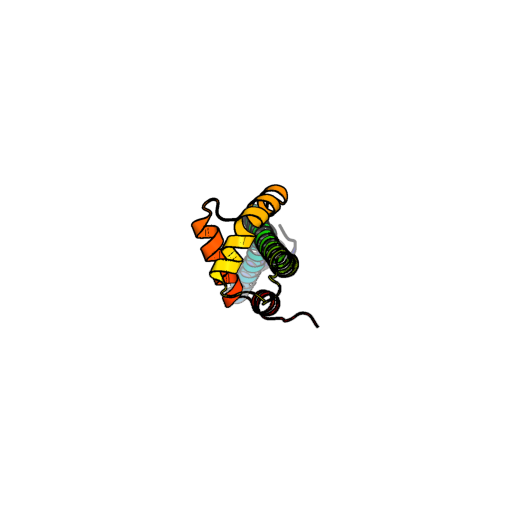00 91.44 93 ASN A N 1
ATOM 738 C CA . ASN A 1 93 ? -10.609 5.449 17.619 1.00 91.44 93 ASN A CA 1
ATOM 739 C C . ASN A 1 93 ? -9.090 5.393 17.395 1.00 91.44 93 ASN A C 1
ATOM 741 O O . ASN A 1 93 ? -8.312 5.841 18.252 1.00 91.44 93 ASN A O 1
ATOM 745 N N . ILE A 1 94 ? -8.651 4.809 16.277 1.00 92.69 94 ILE A N 1
ATOM 746 C CA . ILE A 1 94 ? -7.223 4.651 15.973 1.00 92.69 94 ILE A CA 1
ATOM 747 C C . ILE A 1 94 ? -6.677 5.762 15.067 1.00 92.69 94 ILE A C 1
ATOM 749 O O . ILE A 1 94 ? -5.475 6.001 15.105 1.00 92.69 94 ILE A O 1
ATOM 753 N N . ALA A 1 95 ? -7.520 6.466 14.300 1.00 90.81 95 ALA A N 1
ATOM 754 C CA . ALA A 1 95 ? -7.094 7.417 13.266 1.00 90.81 95 ALA A CA 1
ATOM 755 C C . ALA A 1 95 ? -6.173 8.532 13.785 1.00 90.81 95 ALA A C 1
ATOM 757 O O . ALA A 1 95 ? -5.156 8.819 13.161 1.00 90.81 95 ALA A O 1
ATOM 758 N N . SER A 1 96 ? -6.477 9.116 14.948 1.00 90.00 96 SER A N 1
ATOM 759 C CA . SER A 1 96 ? -5.652 10.183 15.538 1.00 90.00 96 SER A CA 1
ATOM 760 C C . SER A 1 96 ? -4.243 9.698 15.916 1.00 90.00 96 SER A C 1
ATOM 762 O O . SER A 1 96 ? -3.247 10.294 15.513 1.00 90.00 96 SER A O 1
ATOM 764 N N . GLU A 1 97 ? -4.141 8.563 16.618 1.00 91.06 97 GLU A N 1
ATOM 765 C CA . GLU A 1 97 ? -2.845 7.985 17.018 1.00 91.06 97 GLU A CA 1
ATOM 766 C C . GLU A 1 97 ? -2.065 7.477 15.799 1.00 91.06 97 GLU A C 1
ATOM 768 O O . GLU A 1 97 ? -0.857 7.676 15.705 1.00 91.06 97 GLU A O 1
ATOM 773 N N . LEU A 1 98 ? -2.763 6.897 14.821 1.00 91.44 98 LEU A N 1
ATOM 774 C CA . LEU A 1 98 ? -2.160 6.465 13.568 1.00 91.44 98 LEU A CA 1
ATOM 775 C C . LEU A 1 98 ? -1.611 7.646 12.762 1.00 91.44 98 LEU A C 1
ATOM 777 O O . LEU A 1 98 ? -0.517 7.536 12.222 1.00 91.44 98 LEU A O 1
ATOM 781 N N . SER A 1 99 ? -2.324 8.773 12.702 1.00 90.81 99 SER A N 1
ATOM 782 C CA . SER A 1 99 ? -1.849 9.976 12.012 1.00 90.81 99 SER A CA 1
ATOM 783 C C . SER A 1 99 ? -0.565 10.524 12.635 1.00 90.81 99 SER A C 1
ATOM 785 O O . SER A 1 99 ? 0.311 10.973 11.900 1.00 90.81 99 SER A O 1
ATOM 787 N N . ILE A 1 100 ? -0.440 10.483 13.965 1.00 90.12 100 ILE A N 1
ATOM 788 C CA . ILE A 1 100 ? 0.768 10.933 14.670 1.00 90.12 100 ILE A CA 1
ATOM 789 C C . ILE A 1 100 ? 1.942 10.006 14.336 1.00 90.12 100 ILE A C 1
ATOM 791 O O . ILE A 1 100 ? 2.957 10.466 13.816 1.00 90.12 100 ILE A O 1
ATOM 795 N N . ILE A 1 101 ? 1.773 8.695 14.538 1.00 89.56 101 ILE A N 1
ATOM 796 C CA . ILE A 1 101 ? 2.845 7.708 14.332 1.00 89.56 101 ILE A CA 1
ATOM 797 C C . ILE A 1 101 ? 3.258 7.630 12.854 1.00 89.56 101 ILE A C 1
ATOM 799 O O . ILE A 1 101 ? 4.444 7.508 12.537 1.00 89.56 101 ILE A O 1
ATOM 803 N N . ALA A 1 102 ? 2.296 7.719 11.932 1.00 89.12 102 ALA A N 1
ATOM 804 C CA . ALA A 1 102 ? 2.573 7.724 10.500 1.00 89.12 102 ALA A CA 1
ATOM 805 C C . ALA A 1 102 ? 3.370 8.965 10.084 1.00 89.12 102 ALA A C 1
ATOM 807 O O . ALA A 1 102 ? 4.292 8.842 9.281 1.00 89.12 102 ALA A O 1
ATOM 808 N N . ASN A 1 103 ? 3.065 10.135 10.653 1.00 89.19 103 ASN A N 1
ATOM 809 C CA . ASN A 1 103 ? 3.814 11.358 10.379 1.00 89.19 103 ASN A CA 1
ATOM 810 C C . ASN A 1 103 ? 5.250 11.277 10.929 1.00 89.19 103 ASN A C 1
ATOM 812 O O . ASN A 1 103 ? 6.199 11.584 10.213 1.00 89.19 103 ASN A O 1
ATOM 816 N N . GLU A 1 104 ? 5.427 10.771 12.153 1.00 89.00 104 GLU A N 1
ATOM 817 C CA . GLU A 1 104 ? 6.754 10.534 12.748 1.00 89.00 104 GLU A CA 1
ATOM 818 C C . GLU A 1 104 ? 7.594 9.541 11.928 1.00 89.00 104 GLU A C 1
ATOM 820 O O . GLU A 1 104 ? 8.803 9.713 11.771 1.00 89.00 104 GLU A O 1
ATOM 825 N N . SER A 1 105 ? 6.942 8.530 11.350 1.00 84.50 105 SER A N 1
ATOM 826 C CA . SER A 1 105 ? 7.587 7.483 10.549 1.00 84.50 105 SER A CA 1
ATOM 827 C C . SER A 1 105 ? 7.708 7.833 9.058 1.00 84.50 105 SER A C 1
ATOM 829 O O . SER A 1 105 ? 8.149 6.998 8.272 1.00 84.50 105 SER A O 1
ATOM 831 N N . ASN A 1 106 ? 7.323 9.047 8.636 1.00 85.50 106 ASN A N 1
ATOM 832 C CA . ASN A 1 106 ? 7.255 9.470 7.227 1.00 85.50 106 ASN A CA 1
ATOM 833 C C . ASN A 1 106 ? 6.424 8.535 6.318 1.00 85.50 106 ASN A C 1
ATOM 835 O O . ASN A 1 106 ? 6.694 8.393 5.119 1.00 85.50 106 ASN A O 1
ATOM 839 N N . ILE A 1 107 ? 5.389 7.899 6.869 1.00 87.62 107 ILE A N 1
ATOM 840 C CA . ILE A 1 107 ? 4.470 7.042 6.121 1.00 87.62 107 ILE A CA 1
ATOM 841 C C . ILE A 1 107 ? 3.370 7.921 5.506 1.00 87.62 107 ILE A C 1
ATOM 843 O O . ILE A 1 107 ? 2.633 8.596 6.229 1.00 87.62 107 ILE A O 1
ATOM 847 N N . PRO A 1 108 ? 3.194 7.901 4.172 1.00 83.81 108 PRO A N 1
ATOM 848 C CA . PRO A 1 108 ? 2.205 8.731 3.503 1.00 83.81 108 PRO A CA 1
ATOM 849 C C . PRO A 1 108 ? 0.781 8.293 3.864 1.00 83.81 108 PRO A C 1
ATOM 851 O O . PRO A 1 108 ? 0.303 7.220 3.476 1.00 83.81 108 PRO A O 1
ATOM 854 N N . THR A 1 109 ? 0.081 9.170 4.574 1.00 86.38 109 THR A N 1
ATOM 855 C CA . THR A 1 109 ? -1.326 9.030 4.953 1.00 86.38 109 THR A CA 1
ATOM 856 C C . THR A 1 109 ? -2.119 10.253 4.481 1.00 86.38 109 THR A C 1
ATOM 858 O O . THR A 1 109 ? -1.527 11.310 4.253 1.00 86.38 109 THR A O 1
ATOM 861 N N . PRO A 1 110 ? -3.437 10.121 4.238 1.00 86.94 110 PRO A N 1
ATOM 862 C CA . PRO A 1 110 ? -4.286 11.273 3.949 1.00 86.94 110 PRO A CA 1
ATOM 863 C C . PRO A 1 110 ? -4.176 12.325 5.058 1.00 86.94 110 PRO A C 1
ATOM 865 O O . PRO A 1 110 ? -4.230 11.982 6.235 1.00 86.94 110 PRO A O 1
ATOM 868 N N . SER A 1 111 ? -4.031 13.596 4.680 1.00 83.25 111 SER A N 1
ATOM 869 C CA . SER A 1 111 ? -3.985 14.719 5.627 1.00 83.25 111 SER A CA 1
ATOM 870 C C . SER A 1 111 ? -5.353 15.031 6.234 1.00 83.25 111 SER A C 1
ATOM 872 O O . SER A 1 111 ? -5.437 15.555 7.341 1.00 83.25 111 SER A O 1
ATOM 874 N N . ASN A 1 112 ? -6.425 14.714 5.508 1.00 90.56 112 ASN A N 1
ATOM 875 C CA . ASN A 1 112 ? -7.790 14.833 5.988 1.00 90.56 112 ASN A CA 1
ATOM 876 C C . ASN A 1 112 ? -8.159 13.611 6.842 1.00 90.56 112 ASN A C 1
ATOM 878 O O . ASN A 1 112 ? -8.001 12.464 6.417 1.00 90.56 112 ASN A O 1
ATOM 882 N N . MET A 1 113 ? -8.687 13.870 8.037 1.00 88.31 113 MET A N 1
ATOM 883 C CA . MET A 1 113 ? -9.084 12.833 8.985 1.00 88.31 113 MET A CA 1
ATOM 884 C C . MET A 1 113 ? -10.236 11.970 8.452 1.00 88.31 113 MET A C 1
ATOM 886 O O . MET A 1 113 ? -10.236 10.763 8.673 1.00 88.31 113 MET A O 1
ATOM 890 N N . GLU A 1 114 ? -11.189 12.549 7.716 1.00 90.56 114 GLU A N 1
ATOM 891 C CA . GLU A 1 114 ? -12.295 11.782 7.121 1.00 90.56 114 GLU A CA 1
ATOM 892 C C . GLU A 1 114 ? -11.786 10.797 6.063 1.00 90.56 114 GLU A C 1
ATOM 894 O O . GLU A 1 114 ? -12.147 9.619 6.084 1.00 90.56 114 GLU A O 1
ATOM 899 N N . ASP A 1 115 ? -10.863 11.241 5.207 1.00 90.44 115 ASP A N 1
ATOM 900 C CA . ASP A 1 115 ? -10.230 10.388 4.198 1.00 90.44 115 ASP A CA 1
ATOM 901 C C . ASP A 1 115 ? -9.375 9.292 4.845 1.00 90.44 115 ASP A C 1
ATOM 903 O O . ASP A 1 115 ? -9.315 8.163 4.349 1.00 90.44 115 ASP A O 1
ATOM 907 N N . LEU A 1 116 ? -8.728 9.594 5.976 1.00 90.38 116 LEU A N 1
ATOM 908 C CA . LEU A 1 116 ? -7.984 8.609 6.753 1.00 90.38 116 LEU A CA 1
ATOM 909 C C . LEU A 1 116 ? -8.916 7.550 7.351 1.00 90.38 116 LEU A C 1
ATOM 911 O O . LEU A 1 116 ? -8.635 6.359 7.230 1.00 90.38 116 LEU A O 1
ATOM 915 N N . ILE A 1 117 ? -10.035 7.961 7.950 1.00 91.56 117 ILE A N 1
ATOM 916 C CA . ILE A 1 117 ? -11.043 7.045 8.501 1.00 91.56 117 ILE A CA 1
ATOM 917 C C . ILE A 1 117 ? -11.633 6.178 7.391 1.00 91.56 117 ILE A C 1
ATOM 919 O O . ILE A 1 117 ? -11.752 4.964 7.569 1.00 91.56 117 ILE A O 1
ATOM 923 N N . HIS A 1 118 ? -11.955 6.763 6.237 1.00 92.38 118 HIS A N 1
ATOM 924 C CA . HIS A 1 118 ? -12.455 6.010 5.094 1.00 92.38 118 HIS A CA 1
ATOM 925 C C . HIS A 1 118 ? -11.423 4.980 4.626 1.00 92.38 118 HIS A C 1
ATOM 927 O O . HIS A 1 118 ? -11.737 3.796 4.530 1.00 92.38 118 HIS A O 1
ATOM 933 N N . LYS A 1 119 ? -10.160 5.392 4.455 1.00 91.12 119 LYS A N 1
ATOM 934 C CA . LYS A 1 119 ? -9.060 4.497 4.075 1.00 91.12 119 LYS A CA 1
ATOM 935 C C . LYS A 1 119 ? -8.862 3.359 5.076 1.00 91.12 119 LYS A C 1
ATOM 937 O O . LYS A 1 119 ? -8.683 2.221 4.657 1.00 91.12 119 LYS A O 1
ATOM 942 N N . LEU A 1 120 ? -8.900 3.642 6.377 1.00 91.69 120 LEU A N 1
ATOM 943 C CA . LEU A 1 120 ? -8.791 2.630 7.431 1.00 91.69 120 LEU A CA 1
ATOM 944 C C . LEU A 1 120 ? -9.977 1.665 7.412 1.00 91.69 120 LEU A C 1
ATOM 946 O O . LEU A 1 120 ? -9.781 0.459 7.512 1.00 91.69 120 LEU A O 1
ATOM 950 N N . THR A 1 121 ? -11.190 2.185 7.231 1.00 91.75 121 THR A N 1
ATOM 951 C CA . THR A 1 121 ? -12.404 1.370 7.127 1.00 91.75 121 THR A CA 1
ATOM 952 C C . THR A 1 121 ? -12.303 0.427 5.932 1.00 91.75 121 THR A C 1
ATOM 954 O O . THR A 1 121 ? -12.527 -0.769 6.082 1.00 91.75 121 THR A O 1
ATOM 957 N N . THR A 1 122 ? -11.902 0.927 4.764 1.00 92.31 122 THR A N 1
ATOM 958 C CA . THR A 1 122 ? -11.664 0.107 3.568 1.00 92.31 122 THR A CA 1
ATOM 959 C C . THR A 1 122 ? -10.588 -0.946 3.818 1.00 92.31 122 THR A C 1
ATOM 961 O O . THR A 1 122 ? -10.784 -2.117 3.513 1.00 92.31 122 THR A O 1
ATOM 964 N N . LEU A 1 123 ? -9.484 -0.564 4.461 1.00 90.88 123 LEU A N 1
ATOM 965 C CA . LEU A 1 123 ? -8.366 -1.459 4.753 1.00 90.88 123 LEU A CA 1
ATOM 966 C C . LEU A 1 123 ? -8.755 -2.590 5.723 1.00 90.88 123 LEU A C 1
ATOM 968 O O . LEU A 1 123 ? -8.284 -3.710 5.553 1.00 90.88 123 LEU A O 1
ATOM 972 N N . ILE A 1 124 ? -9.664 -2.336 6.672 1.00 91.12 124 ILE A N 1
ATOM 973 C CA . ILE A 1 124 ? -10.248 -3.372 7.541 1.00 91.12 124 ILE A CA 1
ATOM 974 C C . ILE A 1 124 ? -11.088 -4.382 6.739 1.00 91.12 124 ILE A C 1
ATOM 976 O O . ILE A 1 124 ? -11.068 -5.562 7.067 1.00 91.12 124 ILE A O 1
ATOM 980 N N . HIS A 1 125 ? -11.803 -3.955 5.693 1.00 89.31 125 HIS A N 1
ATOM 981 C CA . HIS A 1 125 ? -12.646 -4.854 4.889 1.00 89.31 125 HIS A CA 1
ATOM 982 C C . HIS A 1 125 ? -11.868 -5.610 3.803 1.00 89.31 125 HIS A C 1
ATOM 984 O O . HIS A 1 125 ? -12.174 -6.765 3.513 1.00 89.31 125 HIS A O 1
ATOM 990 N N . GLU A 1 126 ? -10.887 -4.964 3.173 1.00 90.81 126 GLU A N 1
ATOM 991 C CA . GLU A 1 126 ? -10.192 -5.503 2.000 1.00 90.81 126 GLU A CA 1
ATOM 992 C C . GLU A 1 126 ? -8.958 -6.339 2.363 1.00 90.81 126 GLU A C 1
ATOM 994 O O . GLU A 1 126 ? -8.649 -7.321 1.680 1.00 90.81 126 GLU A O 1
ATOM 999 N N . ASN A 1 127 ? -8.238 -5.980 3.432 1.00 90.38 127 ASN A N 1
ATOM 1000 C CA . ASN A 1 127 ? -7.023 -6.685 3.826 1.00 90.38 127 ASN A CA 1
ATOM 1001 C C . ASN A 1 127 ? -7.346 -7.807 4.823 1.00 90.38 127 ASN A C 1
ATOM 1003 O O . ASN A 1 127 ? -7.781 -7.563 5.947 1.00 90.38 127 ASN A O 1
ATOM 1007 N N . LYS A 1 128 ? -7.062 -9.054 4.427 1.00 89.31 128 LYS A N 1
ATOM 1008 C CA . LYS A 1 128 ? -7.341 -10.256 5.229 1.00 89.31 128 LYS A CA 1
ATOM 1009 C C . LYS A 1 128 ? -6.674 -10.245 6.602 1.00 89.31 128 LYS A C 1
ATOM 1011 O O . LYS A 1 128 ? -7.256 -10.762 7.550 1.00 89.31 128 LYS A O 1
ATOM 1016 N N . ASP A 1 129 ? -5.462 -9.718 6.719 1.00 88.00 129 ASP A N 1
ATOM 1017 C CA . ASP A 1 129 ? -4.720 -9.750 7.980 1.00 88.00 129 ASP A CA 1
ATOM 1018 C C . ASP A 1 129 ? -5.203 -8.663 8.942 1.00 88.00 129 ASP A C 1
ATOM 1020 O O . ASP A 1 129 ? -5.284 -8.890 10.149 1.00 88.00 129 ASP A O 1
ATOM 1024 N N . VAL A 1 130 ? -5.635 -7.522 8.406 1.00 88.38 130 VAL A N 1
ATOM 1025 C CA . VAL A 1 130 ? -6.265 -6.461 9.200 1.00 88.38 130 VAL A CA 1
ATOM 1026 C C . VAL A 1 130 ? -7.674 -6.873 9.627 1.00 88.38 130 VAL A C 1
ATOM 1028 O O . VAL A 1 130 ? -8.027 -6.689 10.791 1.00 88.38 130 VAL A O 1
ATOM 1031 N N . ALA A 1 131 ? -8.446 -7.497 8.733 1.00 88.25 131 ALA A N 1
ATOM 1032 C CA . ALA A 1 131 ? -9.749 -8.076 9.052 1.00 88.25 131 ALA A CA 1
ATOM 1033 C C . ALA A 1 131 ? -9.634 -9.102 10.189 1.00 88.25 131 ALA A C 1
ATOM 1035 O O . ALA A 1 131 ? -10.365 -9.032 11.171 1.00 88.25 131 ALA A O 1
ATOM 1036 N N . LYS A 1 132 ? -8.632 -9.992 10.133 1.00 87.12 132 LYS A N 1
ATOM 1037 C C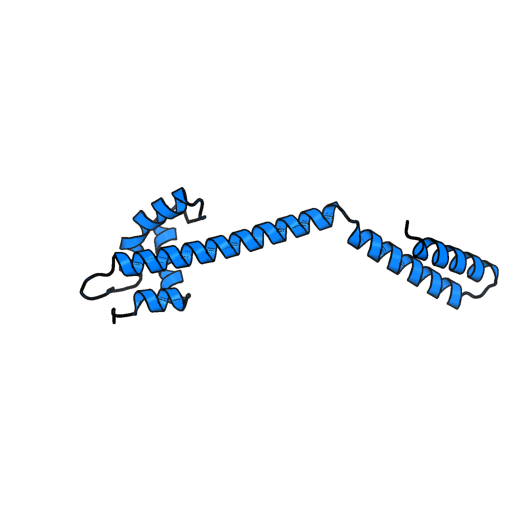A . LYS A 1 132 ? -8.343 -10.917 11.240 1.00 87.12 132 LYS A CA 1
ATOM 1038 C C . LYS A 1 132 ? -8.026 -10.189 12.540 1.00 87.12 132 LYS A C 1
ATOM 1040 O O . LYS A 1 132 ? -8.505 -10.625 13.579 1.00 87.12 132 LYS A O 1
ATOM 1045 N N . ALA A 1 133 ? -7.225 -9.125 12.521 1.00 85.75 133 ALA A N 1
ATOM 1046 C CA . ALA A 1 133 ? -6.918 -8.359 13.733 1.00 85.75 133 ALA A CA 1
ATOM 1047 C C . ALA A 1 133 ? -8.163 -7.663 14.316 1.00 85.75 133 ALA A C 1
ATOM 1049 O O . ALA A 1 133 ? -8.319 -7.566 15.534 1.00 85.75 133 ALA A O 1
ATOM 1050 N N . PHE A 1 134 ? -9.074 -7.220 13.450 1.00 87.69 134 PHE A N 1
ATOM 1051 C CA . PHE A 1 134 ? -10.372 -6.684 13.841 1.00 87.69 134 PHE A CA 1
ATOM 1052 C C . PHE A 1 134 ? -11.264 -7.770 14.472 1.00 87.69 134 PHE A C 1
ATOM 1054 O O . PHE A 1 134 ? -11.750 -7.589 15.593 1.00 87.69 134 PHE A O 1
ATOM 1061 N N . ASP A 1 135 ? -11.399 -8.927 13.822 1.00 83.00 135 ASP A N 1
ATOM 1062 C CA . ASP A 1 135 ? -12.312 -9.998 14.234 1.00 83.00 135 ASP A CA 1
ATOM 1063 C C . ASP A 1 135 ? -11.795 -10.841 15.405 1.00 83.00 135 ASP A C 1
ATOM 1065 O O . ASP A 1 135 ? -12.591 -11.263 16.243 1.00 83.00 135 ASP A O 1
ATOM 1069 N N . SER A 1 136 ? -10.482 -11.074 15.511 1.00 72.81 136 SER A N 1
ATOM 1070 C CA . SER A 1 136 ? -9.928 -12.085 16.425 1.00 72.81 136 SER A CA 1
ATOM 1071 C C . SER A 1 136 ? -10.273 -11.779 17.885 1.00 72.81 136 SER A C 1
ATOM 1073 O O . SER A 1 136 ? -9.749 -10.803 18.426 1.00 72.81 136 SER A O 1
ATOM 1075 N N . PRO A 1 137 ? -11.118 -12.581 18.561 1.00 56.84 137 PRO A N 1
ATOM 1076 C CA . PRO A 1 137 ? -11.158 -12.560 20.015 1.00 56.84 137 PRO A CA 1
ATOM 1077 C C . PRO A 1 137 ? -9.768 -12.994 20.496 1.00 56.84 137 PRO A C 1
ATOM 1079 O O . PRO A 1 137 ? -9.177 -13.893 19.898 1.00 56.84 137 PRO A O 1
ATOM 1082 N N . GLU A 1 138 ? -9.202 -12.332 21.505 1.00 58.38 138 GLU A N 1
ATOM 1083 C CA . GLU A 1 138 ? -7.969 -12.852 22.106 1.00 58.38 138 GLU A CA 1
ATOM 1084 C C . GLU A 1 138 ? -8.182 -14.318 22.515 1.00 58.38 138 GLU A C 1
ATOM 1086 O O . GLU A 1 138 ? -9.282 -14.692 22.939 1.00 58.38 138 GLU A O 1
ATOM 1091 N N . GLY A 1 139 ? -7.145 -15.130 22.290 1.00 45.50 139 GLY A N 1
ATOM 1092 C CA . GLY A 1 139 ? -7.091 -16.527 22.717 1.00 45.50 139 GLY A CA 1
ATOM 1093 C C . GLY A 1 139 ? -7.122 -16.691 24.227 1.00 45.50 139 GLY A C 1
ATOM 1094 O O . GLY A 1 139 ? -6.766 -15.729 24.945 1.00 45.50 139 GLY A O 1
#

Solvent-accessible surface area (backbone atoms only — not comparable to full-atom values): 7628 Å² total; per-residue (Å²): 135,57,75,64,35,54,52,25,47,50,51,15,55,51,24,55,77,68,72,38,56,70,60,16,51,51,25,46,52,53,20,51,49,50,47,50,52,49,47,66,75,63,34,70,65,63,50,53,51,49,52,50,51,50,51,52,51,52,51,52,53,50,46,51,55,51,49,50,53,50,51,35,51,46,47,57,73,66,52,47,98,87,51,70,92,47,58,60,63,49,21,60,73,40,41,64,62,48,53,52,55,28,57,77,68,71,38,94,67,64,90,48,67,68,59,36,28,50,51,43,29,50,43,39,74,72,35,69,70,39,31,44,41,62,66,56,72,82,129

Secondary structure (DSSP, 8-state):
--HHHHHHHHHHHHHHHTT-HHHHHHHHHHHHHHHHHHHHHH-HHHHHHHHHHHHHHHHHHHHHHHHHHHHHHHHHHT--TT--S-HHHHHHHHHHHHHHHHHHTT----SSHHHHHHHHHHHHHH-HHHHHHHH----

Foldseek 3Di:
DDPLLVVLCVQLVVCVVVVVNVSNVVSVVVSVVVVVVVCVVPVPPVVVVVVVVVVVVVVLVVLVVVLLVLLLVQLLVVADPVADPAQLVSLLVCLVVSVVVCVVVVRDADPDSVRSSVVSSVCCVPPPVNVCSRPDDDD

Radius of gyration: 29.21 Å; Cα contacts (8 Å, |Δi|>4): 104; chains: 1; bounding box: 53×31×81 Å

Sequence (139 aa):
MCIRDSIYTAAAQHSIKHELQNNAWAALLEAKHYLAYHAGLTDPINHKKTERAQKGGRQKAQNALELEKLVITLLSKKRPKKGWRNAYDAAHNIASELSIIANESNIPTPSNMEDLIHKLTTLIHENKDVAKAFDSPEG